Protein AF-A0A1F6CTU5-F1 (afdb_monomer_lite)

Organism: Handelsmanbacteria sp. (strain RIFCSPLOWO2_12_FULL_64_10) (NCBI:txid1817868)

Foldseek 3Di:
DAFAFKDWDWDQDPVRFTWIKIWTADPVGDIDIDTDGDGPCNVVVRVVCVVLTVLRGGDDVVVVVVSVVVVVVD

Structure (mmCIF, N/CA/C/O backbone):
data_AF-A0A1F6CTU5-F1
#
_entry.id   AF-A0A1F6CTU5-F1
#
loop_
_atom_site.group_PDB
_atom_site.id
_atom_site.type_symbol
_atom_site.label_atom_id
_atom_site.label_alt_id
_atom_site.label_comp_id
_atom_site.label_asym_id
_atom_site.label_entity_id
_atom_site.label_seq_id
_atom_site.pdbx_PDB_ins_code
_atom_site.Cartn_x
_atom_site.Cartn_y
_atom_site.Cartn_z
_atom_site.occupancy
_atom_site.B_iso_or_equiv
_atom_site.auth_seq_id
_atom_site.auth_comp_id
_atom_site.auth_asym_id
_atom_site.auth_atom_id
_atom_site.pdbx_PDB_model_num
ATOM 1 N N . MET A 1 1 ? -8.347 0.107 14.611 1.00 96.12 1 MET A N 1
ATOM 2 C CA . MET A 1 1 ? -7.523 0.571 13.486 1.00 96.12 1 MET A CA 1
ATOM 3 C C . MET A 1 1 ? -8.196 0.280 12.156 1.00 96.12 1 MET A C 1
ATOM 5 O O . MET A 1 1 ? -8.635 -0.843 11.939 1.00 96.12 1 MET A O 1
ATOM 9 N N . ARG A 1 2 ? -8.274 1.269 11.262 1.00 98.31 2 ARG A N 1
ATOM 10 C CA . ARG A 1 2 ? -8.718 1.082 9.870 1.00 98.31 2 ARG A CA 1
ATOM 11 C C . ARG A 1 2 ? -7.813 1.817 8.895 1.00 98.31 2 ARG A C 1
ATOM 13 O O . ARG A 1 2 ? -7.284 2.878 9.227 1.00 98.31 2 ARG A O 1
ATOM 20 N N . ILE A 1 3 ? -7.675 1.277 7.690 1.00 98.75 3 ILE A N 1
ATOM 21 C CA . ILE A 1 3 ? -6.942 1.925 6.600 1.00 98.75 3 ILE A CA 1
ATOM 22 C C . ILE A 1 3 ? -7.719 3.166 6.143 1.00 98.75 3 ILE A C 1
ATOM 24 O O . ILE A 1 3 ? -8.900 3.080 5.809 1.00 98.75 3 ILE A O 1
ATOM 28 N N . THR A 1 4 ? -7.065 4.322 6.128 1.00 98.75 4 THR A N 1
ATOM 29 C CA . THR A 1 4 ? -7.646 5.603 5.695 1.00 98.75 4 THR A CA 1
ATOM 30 C C . THR A 1 4 ? -7.159 6.027 4.323 1.00 98.75 4 THR A C 1
ATOM 32 O O . THR A 1 4 ? -7.899 6.690 3.601 1.00 98.75 4 THR A O 1
ATOM 35 N N . ASP A 1 5 ? -5.939 5.639 3.956 1.00 98.50 5 ASP A N 1
ATOM 36 C CA . ASP A 1 5 ? -5.353 5.996 2.676 1.00 98.50 5 ASP A CA 1
ATOM 37 C C . ASP A 1 5 ? -4.243 5.017 2.271 1.00 98.50 5 ASP A C 1
ATOM 39 O O . ASP A 1 5 ? -3.603 4.385 3.116 1.00 98.50 5 ASP A O 1
ATOM 43 N N . VAL A 1 6 ? -3.997 4.924 0.967 1.00 98.25 6 VAL A N 1
ATOM 44 C CA . VAL A 1 6 ? -2.837 4.235 0.395 1.00 98.25 6 VAL A CA 1
ATOM 45 C C . VAL A 1 6 ? -2.172 5.197 -0.573 1.00 98.25 6 VAL A C 1
ATOM 47 O O . VAL A 1 6 ? -2.833 5.727 -1.470 1.00 98.25 6 VAL A O 1
ATOM 50 N N . THR A 1 7 ? -0.877 5.436 -0.375 1.00 97.50 7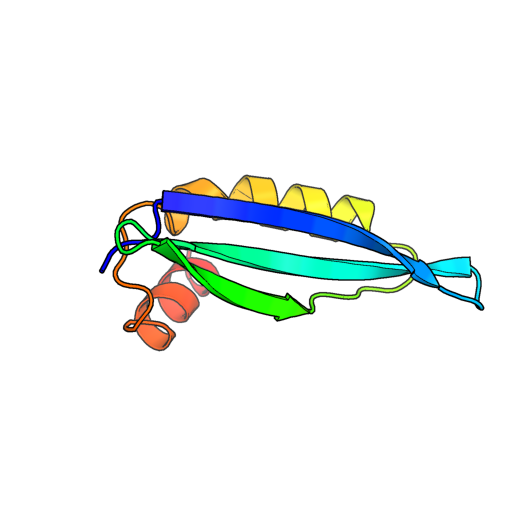 THR A N 1
ATOM 51 C CA . THR A 1 7 ? -0.081 6.334 -1.215 1.00 97.50 7 THR A CA 1
ATOM 52 C C . THR A 1 7 ? 1.153 5.635 -1.761 1.00 97.50 7 THR A C 1
ATOM 54 O O . THR A 1 7 ? 1.635 4.634 -1.223 1.00 97.50 7 THR A O 1
ATOM 57 N N . LEU A 1 8 ? 1.669 6.184 -2.855 1.00 96.69 8 LEU A N 1
ATOM 58 C CA . LEU A 1 8 ? 2.849 5.687 -3.539 1.00 96.69 8 LEU A CA 1
ATOM 59 C C . LEU A 1 8 ? 3.932 6.748 -3.619 1.00 96.69 8 LEU A C 1
ATOM 61 O O . LEU A 1 8 ? 3.674 7.921 -3.886 1.00 96.69 8 LEU A O 1
ATOM 65 N N . GLN A 1 9 ? 5.171 6.300 -3.469 1.00 96.00 9 GLN A N 1
ATOM 66 C CA . GLN A 1 9 ? 6.352 7.107 -3.709 1.00 96.00 9 GLN A CA 1
ATOM 67 C C . GLN A 1 9 ? 7.264 6.380 -4.696 1.00 96.00 9 GLN A C 1
ATOM 69 O O . GLN A 1 9 ? 7.787 5.305 -4.404 1.00 96.00 9 GLN A O 1
ATOM 74 N N . LEU A 1 10 ? 7.469 6.993 -5.864 1.00 95.50 10 LEU A N 1
ATOM 75 C CA . LEU A 1 10 ? 8.431 6.524 -6.857 1.00 95.50 10 LEU A CA 1
ATOM 76 C C . LEU A 1 10 ? 9.779 7.202 -6.613 1.00 95.50 10 LEU A C 1
ATOM 78 O O . LEU A 1 10 ? 9.901 8.419 -6.755 1.00 95.50 10 LEU A O 1
ATOM 82 N N . ILE A 1 11 ? 10.788 6.416 -6.255 1.00 95.19 11 ILE A N 1
ATOM 83 C CA . ILE A 1 11 ? 12.126 6.905 -5.910 1.00 95.19 11 ILE A CA 1
ATOM 84 C C . ILE A 1 11 ? 13.091 6.501 -7.016 1.00 95.19 11 ILE A C 1
ATOM 86 O O . ILE A 1 11 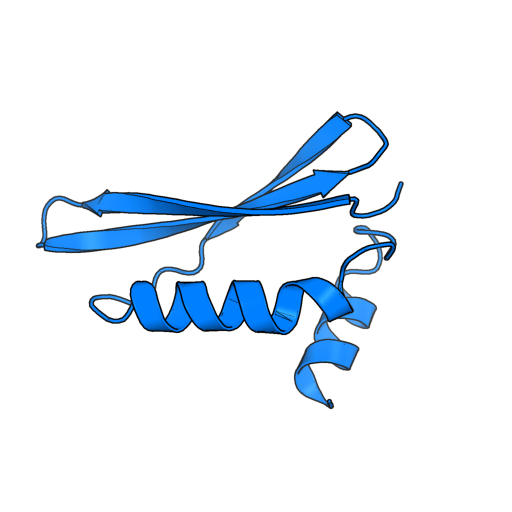? 13.202 5.324 -7.341 1.00 95.19 11 ILE A O 1
ATOM 90 N N . GLN A 1 12 ? 13.787 7.469 -7.607 1.00 94.38 12 GLN A N 1
ATOM 91 C CA . GLN A 1 12 ? 14.784 7.193 -8.640 1.00 94.38 12 GLN A CA 1
ATOM 92 C C . GLN A 1 12 ? 15.916 6.321 -8.080 1.00 94.38 12 GLN A C 1
ATOM 94 O O . GLN A 1 12 ? 16.499 6.673 -7.055 1.00 94.38 12 GLN A O 1
ATOM 99 N N . SER A 1 13 ? 16.245 5.220 -8.763 1.00 92.44 13 SER A N 1
ATOM 100 C CA . SER A 1 13 ? 17.428 4.411 -8.453 1.00 92.44 13 SER A CA 1
ATOM 101 C C . SER A 1 13 ? 18.590 4.725 -9.406 1.00 92.44 13 SER A C 1
ATOM 103 O O . SER A 1 13 ? 18.429 5.416 -10.416 1.00 92.44 13 SER A O 1
ATOM 105 N N . ASP A 1 14 ? 19.763 4.179 -9.092 1.00 90.00 14 ASP A N 1
ATOM 106 C CA . ASP A 1 14 ? 21.022 4.320 -9.835 1.00 90.00 14 ASP A CA 1
ATOM 107 C C . ASP A 1 14 ? 21.020 3.658 -11.226 1.00 90.00 14 ASP A C 1
ATOM 109 O O . ASP A 1 14 ? 21.615 4.180 -12.164 1.00 90.00 14 ASP A O 1
ATOM 113 N N . CYS A 1 15 ? 20.315 2.539 -11.393 1.00 87.31 15 CYS A N 1
ATOM 114 C CA . CYS A 1 15 ? 20.246 1.780 -12.647 1.00 87.31 15 CYS A CA 1
ATOM 115 C C . CYS A 1 15 ? 19.080 2.161 -13.583 1.00 87.31 15 CYS A C 1
ATOM 117 O O . CYS A 1 15 ? 18.687 1.375 -14.442 1.00 87.31 15 CYS A O 1
ATOM 119 N N . GLY A 1 16 ? 18.503 3.358 -13.429 1.00 88.38 16 GLY A N 1
ATOM 120 C CA . GLY A 1 16 ? 17.469 3.875 -14.339 1.00 88.38 16 GLY A CA 1
ATOM 121 C C . GLY A 1 16 ? 16.059 3.298 -14.142 1.00 88.38 16 GLY A C 1
ATOM 122 O O . GLY A 1 16 ? 15.146 3.677 -14.873 1.00 88.38 16 GLY A O 1
ATOM 123 N N . ARG A 1 17 ? 15.854 2.429 -13.146 1.00 91.81 17 ARG A N 1
ATOM 124 C CA . ARG A 1 17 ? 14.524 2.055 -12.631 1.00 91.81 17 ARG A CA 1
ATOM 125 C C . ARG A 1 17 ? 14.102 2.994 -11.496 1.00 91.81 17 ARG A C 1
ATOM 127 O O . ARG A 1 17 ? 14.886 3.834 -11.043 1.00 91.81 17 ARG A O 1
ATOM 134 N N . LYS A 1 18 ? 12.875 2.838 -11.004 1.00 95.19 18 LYS A N 1
ATOM 135 C CA . LYS A 1 18 ? 12.424 3.479 -9.762 1.00 95.19 18 LYS A CA 1
ATOM 136 C C . LYS A 1 18 ? 12.031 2.429 -8.728 1.00 95.19 18 LYS A C 1
ATOM 138 O O . LYS A 1 18 ? 11.420 1.417 -9.057 1.00 95.19 18 LYS A O 1
ATOM 143 N N . TRP A 1 19 ? 12.365 2.672 -7.468 1.00 95.25 19 TRP A N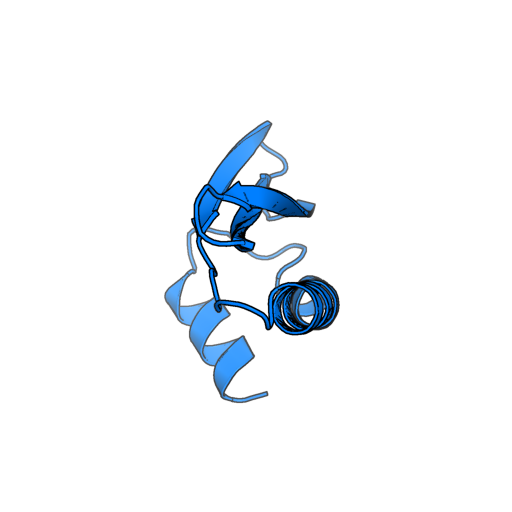 1
ATOM 144 C CA . TRP A 1 19 ? 11.777 1.928 -6.358 1.00 95.25 19 TRP A CA 1
ATOM 145 C C . TRP A 1 19 ? 10.354 2.417 -6.130 1.00 95.25 19 TRP A C 1
ATOM 147 O O . TRP A 1 19 ? 10.093 3.621 -6.156 1.00 95.25 19 TRP A O 1
ATOM 157 N N . THR A 1 20 ? 9.434 1.477 -5.940 1.00 96.12 20 THR A N 1
ATOM 158 C CA . THR A 1 20 ? 8.003 1.764 -5.791 1.00 96.12 20 THR A CA 1
ATOM 159 C C . THR A 1 20 ? 7.603 1.495 -4.348 1.00 96.12 20 THR A C 1
ATOM 161 O O . THR A 1 20 ? 7.321 0.358 -3.980 1.00 96.12 20 THR A O 1
ATOM 164 N N . HIS A 1 21 ? 7.640 2.529 -3.510 1.00 97.12 21 HIS A N 1
ATOM 165 C CA . HIS A 1 21 ? 7.282 2.414 -2.097 1.00 97.12 21 HIS A CA 1
ATOM 166 C C . HIS A 1 21 ? 5.787 2.647 -1.912 1.00 97.12 21 HIS A C 1
ATOM 168 O O . HIS A 1 21 ? 5.271 3.687 -2.321 1.00 97.12 21 HIS A O 1
ATOM 174 N N . VAL A 1 22 ? 5.121 1.708 -1.249 1.00 97.88 22 VAL A N 1
ATOM 175 C CA . VAL A 1 22 ? 3.713 1.792 -0.856 1.00 97.88 22 VAL A CA 1
ATOM 176 C C . VAL A 1 22 ? 3.646 2.220 0.604 1.00 97.88 22 VAL A C 1
ATOM 178 O O . VAL A 1 22 ? 4.398 1.720 1.443 1.00 97.88 22 VAL A O 1
ATOM 181 N N . ARG A 1 23 ? 2.743 3.141 0.926 1.00 98.19 23 ARG A N 1
ATOM 182 C CA . ARG A 1 23 ? 2.449 3.551 2.299 1.00 98.19 23 ARG A CA 1
ATOM 183 C C . ARG A 1 23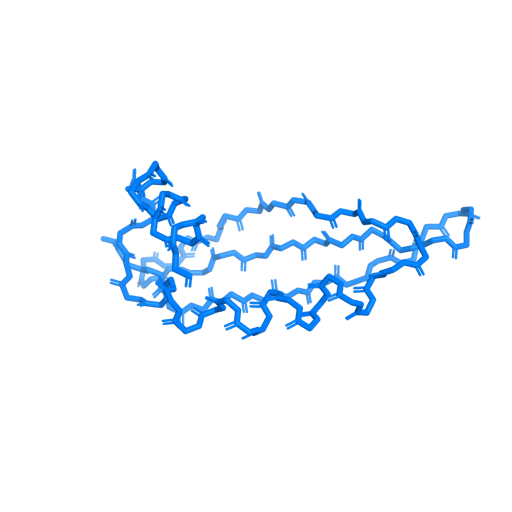 ? 0.973 3.336 2.583 1.00 98.19 23 ARG A C 1
ATOM 185 O O . ARG A 1 23 ? 0.134 3.788 1.811 1.00 98.19 23 ARG A O 1
ATOM 192 N N . VAL A 1 24 ? 0.673 2.665 3.689 1.00 98.44 24 VAL A N 1
ATOM 193 C CA . VAL A 1 24 ? -0.697 2.405 4.149 1.00 98.44 24 VAL A CA 1
ATOM 194 C C . VAL A 1 24 ? -0.933 3.214 5.412 1.00 98.44 24 VAL A C 1
ATOM 196 O O . VAL A 1 24 ? -0.279 2.975 6.425 1.00 98.44 24 VAL A O 1
ATOM 199 N N . HIS A 1 25 ? -1.838 4.182 5.343 1.00 98.62 25 HIS A N 1
ATOM 200 C CA . HIS A 1 25 ? -2.158 5.089 6.439 1.00 98.62 25 HIS A CA 1
ATOM 201 C C . HIS A 1 25 ? -3.386 4.597 7.200 1.00 98.62 25 HIS A C 1
ATOM 203 O O . HIS A 1 25 ? -4.296 4.012 6.611 1.00 98.62 25 HIS A O 1
ATOM 209 N N . THR A 1 26 ? -3.413 4.843 8.507 1.00 98.75 26 THR A N 1
ATOM 210 C CA . THR A 1 26 ? -4.507 4.420 9.388 1.00 98.75 26 THR A CA 1
ATOM 211 C C . THR A 1 26 ? -5.142 5.598 10.117 1.00 98.75 26 THR A C 1
ATOM 213 O O . THR A 1 26 ? -4.578 6.693 10.177 1.00 98.75 26 THR A O 1
ATOM 216 N N . ASP A 1 27 ? -6.319 5.376 10.694 1.00 98.62 27 ASP A N 1
ATOM 217 C CA . ASP A 1 27 ? -7.013 6.365 11.526 1.00 98.62 27 ASP A CA 1
ATOM 218 C C . ASP A 1 27 ? -6.373 6.594 12.903 1.00 98.62 27 ASP A C 1
ATOM 220 O O . ASP A 1 27 ? -6.667 7.594 13.552 1.00 98.62 27 ASP A O 1
ATOM 224 N N . GLU A 1 28 ? -5.461 5.720 13.320 1.00 98.50 28 GLU A N 1
ATOM 225 C CA . GLU A 1 28 ? -4.679 5.855 14.555 1.00 98.50 28 GLU A CA 1
ATOM 226 C C . GLU A 1 28 ? -3.351 6.608 14.335 1.00 98.50 28 GLU A C 1
ATOM 228 O O . GLU A 1 28 ? -2.538 6.737 15.247 1.00 98.50 28 GLU A O 1
ATOM 233 N N . GLY A 1 29 ? -3.108 7.120 13.121 1.00 98.00 29 GLY A N 1
ATOM 234 C CA . GLY A 1 29 ? -1.888 7.858 12.772 1.00 98.00 29 GLY A CA 1
ATOM 235 C C . GLY A 1 29 ? -0.673 6.973 12.469 1.00 98.00 29 GLY A C 1
ATOM 236 O O . GLY A 1 29 ? 0.408 7.491 12.183 1.00 98.00 29 GLY A O 1
ATOM 237 N N . LEU A 1 30 ? -0.831 5.646 12.481 1.00 98.44 30 LEU A N 1
ATOM 238 C CA . LEU A 1 30 ? 0.211 4.703 12.073 1.00 98.44 30 LEU A CA 1
ATOM 239 C C . LEU A 1 30 ? 0.298 4.619 10.545 1.00 98.44 30 LEU A C 1
ATOM 241 O O . LEU A 1 30 ? -0.719 4.682 9.849 1.00 98.44 30 LEU A O 1
ATOM 245 N N . THR A 1 31 ? 1.519 4.453 10.031 1.00 98.50 31 THR A N 1
ATOM 246 C CA . THR A 1 31 ? 1.786 4.226 8.605 1.00 98.50 31 THR A CA 1
ATOM 247 C C . THR A 1 31 ? 2.630 2.969 8.418 1.00 98.50 31 THR A C 1
ATOM 249 O O . THR A 1 31 ? 3.763 2.910 8.894 1.00 98.50 31 THR A O 1
ATOM 252 N N . GLY A 1 32 ? 2.088 1.981 7.706 1.00 97.75 32 GLY A N 1
ATOM 253 C CA . GLY A 1 32 ? 2.831 0.811 7.239 1.00 97.75 32 GLY A CA 1
ATOM 254 C C . GLY A 1 32 ? 3.586 1.121 5.946 1.00 97.75 32 GLY A C 1
ATOM 255 O O . GLY A 1 32 ? 3.094 1.880 5.112 1.00 97.75 32 GLY A O 1
ATOM 256 N N . ILE A 1 33 ? 4.774 0.539 5.775 1.00 97.62 33 ILE A N 1
ATOM 257 C CA . ILE A 1 33 ? 5.615 0.713 4.583 1.00 97.62 33 ILE A CA 1
ATOM 258 C C . ILE A 1 33 ? 5.744 -0.636 3.874 1.00 97.62 33 ILE A C 1
ATOM 260 O O . ILE A 1 33 ? 6.030 -1.645 4.515 1.00 97.62 33 ILE A O 1
ATOM 264 N N . GLY A 1 34 ? 5.562 -0.634 2.555 1.00 96.56 34 GLY A N 1
ATOM 265 C CA . GLY A 1 34 ? 5.782 -1.778 1.675 1.00 96.56 34 GLY A CA 1
ATOM 266 C C . GLY A 1 34 ? 6.550 -1.383 0.415 1.00 96.56 34 GLY A C 1
ATOM 267 O O . GLY A 1 34 ? 6.712 -0.201 0.106 1.00 96.56 34 GLY A O 1
ATOM 268 N N . GLU A 1 35 ? 7.019 -2.378 -0.329 1.00 96.19 35 GLU A N 1
ATOM 269 C CA . GLU A 1 35 ? 7.777 -2.192 -1.565 1.00 96.19 35 GLU A CA 1
ATOM 270 C C . GLU A 1 35 ? 7.177 -3.068 -2.668 1.00 96.19 35 GLU A C 1
ATOM 272 O O . GLU A 1 35 ? 6.900 -4.245 -2.451 1.00 96.19 35 GLU A O 1
ATOM 277 N N . ALA A 1 36 ? 6.932 -2.473 -3.834 1.00 95.62 36 ALA A N 1
ATOM 278 C CA . ALA A 1 36 ? 6.289 -3.114 -4.979 1.00 95.62 36 ALA A CA 1
ATOM 279 C C . ALA A 1 36 ? 7.088 -2.868 -6.269 1.00 95.62 36 ALA A C 1
ATOM 281 O O . ALA A 1 36 ? 6.517 -2.615 -7.331 1.00 95.62 36 ALA A O 1
ATOM 282 N N . THR A 1 37 ? 8.423 -2.852 -6.195 1.00 94.94 37 THR 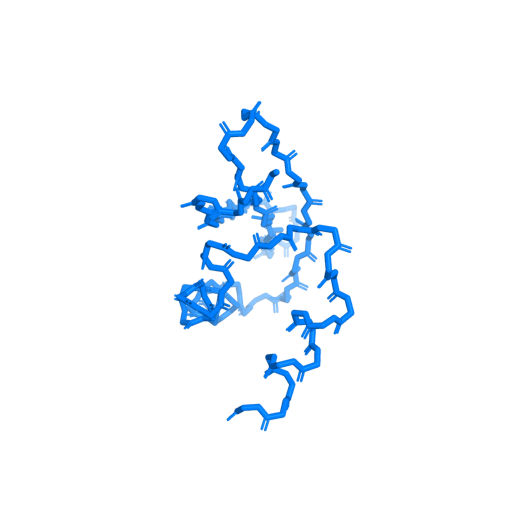A N 1
ATOM 283 C CA . THR A 1 37 ? 9.238 -2.491 -7.356 1.00 94.94 37 THR A CA 1
ATOM 284 C C . THR A 1 37 ? 9.077 -3.508 -8.473 1.00 94.94 37 THR A C 1
ATOM 286 O O . THR A 1 37 ? 9.471 -4.666 -8.351 1.00 94.94 37 THR A O 1
ATOM 289 N N . TYR A 1 38 ? 8.601 -3.025 -9.618 1.00 95.12 38 TYR A N 1
ATOM 290 C CA . TYR A 1 38 ? 8.655 -3.758 -10.870 1.00 95.12 38 TYR A CA 1
ATOM 291 C C . TYR A 1 38 ? 9.417 -2.931 -11.899 1.00 95.12 38 TYR A C 1
ATOM 293 O O . TYR A 1 38 ? 8.897 -1.958 -12.445 1.00 95.12 38 TYR A O 1
ATOM 301 N N . SER A 1 39 ? 10.685 -3.291 -12.108 1.00 94.12 39 SER A N 1
ATOM 302 C CA . SER A 1 39 ? 11.638 -2.495 -12.886 1.00 94.12 39 SER A CA 1
ATOM 303 C C . SER A 1 39 ? 11.089 -2.115 -14.262 1.00 94.12 39 SER A C 1
ATOM 305 O O . SER A 1 39 ? 10.656 -2.983 -15.025 1.00 94.12 39 SER A O 1
ATOM 307 N N . HIS A 1 40 ? 11.141 -0.817 -14.573 1.00 93.50 40 HIS A N 1
ATOM 308 C CA . HIS A 1 40 ? 10.665 -0.202 -15.820 1.00 93.50 40 HIS A CA 1
ATOM 309 C C . HIS A 1 40 ? 9.151 -0.307 -16.068 1.00 93.50 40 HIS A C 1
ATOM 311 O O . HIS A 1 40 ? 8.677 -0.031 -17.172 1.00 93.50 40 HIS A O 1
ATOM 317 N N . LYS A 1 41 ? 8.381 -0.723 -15.059 1.00 95.56 41 LYS A N 1
ATOM 318 C CA . LYS A 1 41 ? 6.915 -0.835 -15.087 1.00 95.56 41 LYS A CA 1
ATOM 319 C C . LYS A 1 41 ? 6.283 -0.119 -13.896 1.00 95.56 41 LYS A C 1
ATOM 321 O O . LYS A 1 41 ? 5.170 -0.433 -13.482 1.00 95.56 41 LYS A O 1
ATOM 326 N N . GLU A 1 42 ? 6.984 0.861 -13.344 1.00 94.44 42 GLU A N 1
ATOM 327 C CA . GLU A 1 42 ? 6.614 1.516 -12.092 1.00 94.44 42 GLU A CA 1
ATOM 328 C C . GLU A 1 42 ? 5.307 2.299 -12.224 1.00 94.44 42 GLU A C 1
ATOM 330 O O . GLU A 1 42 ? 4.514 2.336 -11.290 1.00 94.44 42 GLU A O 1
ATOM 335 N N . THR A 1 43 ? 5.026 2.862 -13.402 1.00 92.94 43 THR A N 1
ATOM 336 C CA . THR A 1 43 ? 3.740 3.515 -13.687 1.00 92.94 43 THR A CA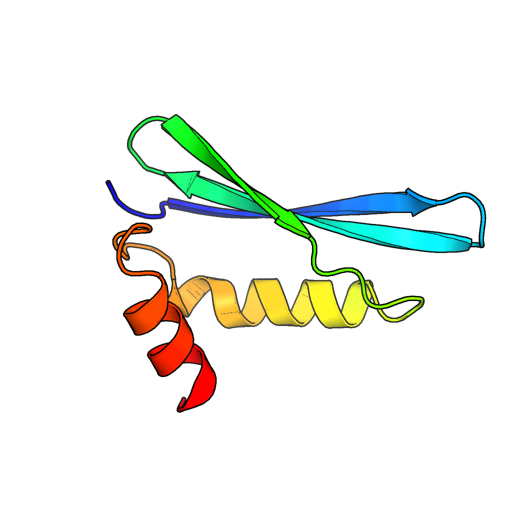 1
ATOM 337 C C . THR A 1 43 ? 2.584 2.519 -13.755 1.00 92.94 43 THR A C 1
ATOM 339 O O . THR A 1 43 ? 1.496 2.835 -13.290 1.00 92.94 43 THR A O 1
ATOM 342 N N . VAL A 1 44 ? 2.817 1.306 -14.269 1.00 96.81 44 VAL A N 1
ATOM 343 C CA . VAL A 1 44 ? 1.807 0.233 -14.308 1.00 96.81 44 VAL A CA 1
ATOM 344 C C . VAL A 1 44 ? 1.477 -0.228 -12.893 1.00 96.81 44 VAL A C 1
ATOM 346 O O . VAL A 1 44 ? 0.304 -0.319 -12.539 1.00 96.81 44 VAL A O 1
ATOM 349 N N . VAL A 1 45 ? 2.501 -0.461 -12.065 1.00 95.81 45 VAL A N 1
ATOM 350 C CA . VAL A 1 45 ? 2.301 -0.784 -10.646 1.00 95.81 45 VAL A CA 1
ATOM 351 C C . VAL A 1 45 ? 1.585 0.359 -9.934 1.00 95.81 45 VAL A C 1
ATOM 353 O O . VAL A 1 45 ? 0.668 0.106 -9.157 1.00 95.81 45 VAL A O 1
ATOM 356 N N . ALA A 1 46 ? 1.942 1.613 -10.230 1.00 95.56 46 ALA A N 1
ATOM 357 C CA . ALA A 1 46 ? 1.283 2.755 -9.617 1.00 95.56 46 ALA A CA 1
ATOM 358 C C . ALA A 1 46 ? -0.215 2.811 -9.936 1.00 95.56 46 ALA A C 1
ATOM 360 O O . ALA A 1 46 ? -1.036 2.952 -9.033 1.00 95.56 46 ALA A O 1
ATOM 361 N N . SER A 1 47 ? -0.578 2.614 -11.205 1.00 96.75 47 SER A N 1
ATOM 362 C CA . SER A 1 47 ? -1.979 2.522 -11.618 1.00 96.75 47 SER A CA 1
ATOM 363 C C . SER A 1 47 ? -2.705 1.335 -10.982 1.00 96.75 47 SER A C 1
ATOM 365 O O . SER A 1 47 ? -3.866 1.476 -10.609 1.00 96.75 47 SER A O 1
ATOM 367 N N . MET A 1 48 ? -2.038 0.188 -10.819 1.00 96.06 48 MET A N 1
ATOM 368 C CA . MET A 1 48 ? -2.617 -0.977 -10.144 1.00 96.06 48 MET A CA 1
ATOM 369 C C . MET A 1 48 ? -2.951 -0.669 -8.680 1.00 96.06 48 MET A C 1
ATOM 371 O O . MET A 1 48 ? -4.048 -0.977 -8.231 1.00 96.06 48 MET A O 1
ATOM 375 N N . VAL A 1 49 ? -2.041 -0.036 -7.935 1.00 96.06 49 VAL A N 1
ATOM 376 C CA . VAL A 1 49 ? -2.287 0.314 -6.526 1.00 96.06 49 VAL A CA 1
ATOM 377 C C . VAL A 1 49 ? -3.448 1.297 -6.395 1.00 96.06 49 VAL A C 1
ATOM 379 O O . VAL A 1 49 ? -4.310 1.085 -5.548 1.00 96.06 49 VAL A O 1
ATOM 382 N N . GLU A 1 50 ? -3.523 2.325 -7.246 1.00 96.19 50 GLU A N 1
ATOM 383 C CA . GLU A 1 50 ? -4.664 3.254 -7.241 1.00 96.19 50 GLU A CA 1
ATOM 384 C C . GLU A 1 50 ? -5.987 2.551 -7.577 1.00 96.19 50 GLU A C 1
ATOM 386 O O . GLU A 1 50 ? -7.016 2.857 -6.979 1.00 96.19 50 GLU A O 1
ATOM 391 N N . ALA A 1 51 ? -5.968 1.567 -8.482 1.00 96.31 51 ALA A N 1
ATOM 392 C CA . ALA A 1 51 ? -7.150 0.774 -8.814 1.00 96.31 51 ALA A CA 1
ATOM 393 C C . ALA A 1 51 ? -7.589 -0.156 -7.667 1.00 96.31 51 ALA A C 1
ATOM 395 O O . ALA A 1 51 ? -8.785 -0.325 -7.449 1.00 96.31 51 ALA A O 1
ATOM 396 N N . LEU A 1 52 ? -6.643 -0.735 -6.918 1.00 95.94 52 LEU A N 1
ATOM 397 C CA . LEU A 1 52 ? -6.931 -1.638 -5.794 1.00 95.94 52 LEU A CA 1
ATOM 398 C C . LEU A 1 52 ? -7.245 -0.892 -4.489 1.00 95.94 52 LEU A C 1
ATOM 400 O O . LEU A 1 52 ? -7.899 -1.443 -3.605 1.00 95.94 52 LEU A O 1
ATOM 404 N N . LYS A 1 53 ? -6.817 0.367 -4.356 1.00 97.06 53 LYS A N 1
ATOM 405 C CA . LYS A 1 53 ? -7.004 1.191 -3.155 1.00 97.06 53 LYS A CA 1
ATOM 406 C C . LYS A 1 53 ? -8.444 1.186 -2.613 1.00 97.06 53 LYS A C 1
ATOM 408 O O . LYS A 1 53 ? -8.593 0.948 -1.414 1.00 97.06 53 LYS A O 1
ATOM 413 N N . PRO A 1 54 ? -9.512 1.365 -3.418 1.00 97.00 54 PRO A N 1
ATOM 414 C CA . PRO A 1 54 ? -10.888 1.339 -2.913 1.00 97.00 54 PRO A CA 1
ATOM 415 C C . PRO A 1 54 ? -11.286 0.036 -2.206 1.00 97.00 54 PRO A C 1
ATOM 417 O O . PRO A 1 54 ? -12.165 0.064 -1.351 1.00 97.00 54 PRO A O 1
ATOM 420 N N . HIS A 1 55 ? -10.634 -1.088 -2.521 1.00 96.19 55 HIS A N 1
ATOM 421 C CA . HIS A 1 55 ? -10.920 -2.391 -1.912 1.00 96.19 55 HIS A CA 1
ATOM 422 C C . HIS A 1 55 ? -10.328 -2.544 -0.502 1.00 96.19 55 HIS A C 1
ATOM 424 O O . HIS A 1 55 ? -10.755 -3.424 0.249 1.00 96.19 55 HIS A O 1
ATOM 430 N N . VAL A 1 56 ? -9.360 -1.697 -0.126 1.00 97.44 56 VAL A N 1
ATOM 431 C CA . VAL A 1 56 ? -8.678 -1.771 1.177 1.00 97.44 56 VAL A CA 1
ATOM 432 C C . VAL A 1 56 ? -9.042 -0.632 2.128 1.00 97.44 56 VAL A C 1
ATOM 434 O O . VAL A 1 56 ? -8.878 -0.784 3.338 1.00 97.44 56 VAL A O 1
ATOM 437 N N . ILE A 1 57 ? -9.566 0.496 1.630 1.00 98.38 57 ILE A N 1
ATOM 438 C CA . ILE A 1 57 ? -10.021 1.600 2.491 1.00 98.38 57 ILE A CA 1
ATOM 439 C C . ILE A 1 57 ? -11.092 1.106 3.476 1.00 98.38 57 ILE A C 1
ATOM 441 O O . ILE A 1 57 ? -12.046 0.427 3.108 1.00 98.38 57 ILE A O 1
ATOM 445 N N . GLY A 1 58 ? -10.938 1.467 4.750 1.00 98.38 58 GLY A N 1
ATOM 446 C CA . GLY A 1 58 ? -11.851 1.109 5.836 1.00 98.38 58 GLY A CA 1
ATOM 447 C C . GLY A 1 58 ? -11.641 -0.286 6.430 1.00 98.38 58 GLY A C 1
ATOM 448 O O . GLY A 1 58 ? -12.250 -0.586 7.457 1.00 98.38 58 GLY A O 1
ATOM 449 N N . ARG A 1 59 ? -10.777 -1.122 5.841 1.00 98.31 59 ARG A N 1
ATOM 450 C CA . ARG A 1 59 ? -10.444 -2.455 6.366 1.00 98.31 59 ARG A CA 1
ATOM 451 C C . ARG A 1 59 ? -9.510 -2.368 7.571 1.00 98.31 59 ARG A C 1
ATOM 453 O O . ARG A 1 59 ? -8.743 -1.412 7.696 1.00 98.31 59 ARG A O 1
ATOM 460 N N . ASP A 1 60 ? -9.564 -3.380 8.436 1.00 98.19 60 ASP A N 1
ATOM 461 C CA . ASP A 1 60 ? -8.578 -3.565 9.503 1.00 98.19 60 ASP A CA 1
ATOM 462 C C . ASP A 1 60 ? -7.242 -4.005 8.876 1.00 98.19 60 ASP A C 1
ATOM 464 O O . ASP A 1 60 ? -7.192 -5.074 8.265 1.00 98.19 60 ASP A O 1
ATOM 468 N N . PRO A 1 61 ? -6.156 -3.219 8.992 1.00 97.81 61 PRO A N 1
ATOM 469 C CA . PRO A 1 61 ? -4.865 -3.585 8.410 1.00 97.81 61 PRO A CA 1
ATOM 470 C C . PRO A 1 61 ? -4.234 -4.845 9.026 1.00 97.81 61 PRO A C 1
ATOM 472 O O . PRO A 1 61 ? -3.285 -5.374 8.448 1.00 97.81 61 PRO A O 1
ATOM 475 N N . LEU A 1 62 ? -4.718 -5.329 10.177 1.00 97.56 62 LEU A N 1
ATOM 476 C CA . LEU A 1 62 ? -4.255 -6.584 10.778 1.00 97.56 62 LEU A CA 1
ATOM 477 C C . LEU A 1 62 ? -4.901 -7.828 10.140 1.00 97.56 62 LEU A C 1
ATOM 479 O O . LEU A 1 62 ? -4.378 -8.929 10.306 1.00 97.56 62 LEU A O 1
ATOM 483 N N . ASP A 1 63 ? -5.965 -7.666 9.346 1.00 97.75 63 ASP A N 1
ATOM 484 C CA . ASP A 1 63 ? -6.577 -8.720 8.520 1.00 97.75 63 ASP A CA 1
ATOM 485 C C . ASP A 1 63 ? -5.866 -8.853 7.156 1.00 97.75 63 ASP A C 1
ATOM 487 O O . ASP A 1 63 ? -6.476 -8.823 6.086 1.00 97.75 63 ASP A O 1
ATOM 491 N N . ALA A 1 64 ? -4.533 -8.950 7.172 1.00 96.00 64 ALA A N 1
ATOM 492 C CA . ALA A 1 64 ? -3.729 -8.934 5.948 1.00 96.00 64 ALA A CA 1
ATOM 493 C C . ALA A 1 64 ? -4.050 -10.112 5.003 1.00 96.00 64 ALA A C 1
ATOM 495 O O . ALA A 1 64 ? -4.119 -9.925 3.789 1.00 96.00 64 ALA A O 1
ATOM 496 N N . GLU A 1 65 ? -4.288 -11.307 5.552 1.00 97.31 65 GLU A N 1
ATOM 497 C CA . GLU A 1 65 ? -4.665 -12.508 4.789 1.00 97.31 65 GLU A CA 1
ATOM 498 C C . GLU A 1 65 ? -6.051 -12.350 4.142 1.00 97.31 65 GLU A C 1
ATOM 500 O O . GLU A 1 65 ? -6.226 -12.676 2.967 1.00 97.31 65 GLU A O 1
ATOM 505 N N . GLY A 1 66 ? -7.033 -11.820 4.884 1.00 97.56 66 GLY A N 1
ATOM 506 C CA . GLY A 1 66 ? -8.378 -11.569 4.370 1.00 97.56 66 GLY A CA 1
ATOM 507 C C . GLY A 1 66 ? -8.370 -10.538 3.247 1.00 97.56 66 GLY A C 1
ATOM 508 O O . GLY A 1 66 ? -8.937 -10.781 2.183 1.00 97.56 66 GLY A O 1
ATOM 509 N N . ILE A 1 67 ? -7.644 -9.431 3.438 1.00 97.06 67 ILE A N 1
ATOM 510 C CA . ILE A 1 67 ? -7.439 -8.416 2.397 1.00 97.06 67 ILE A CA 1
ATOM 511 C C . ILE A 1 67 ? -6.775 -9.035 1.160 1.00 97.06 67 ILE A C 1
ATOM 513 O O . ILE A 1 67 ? -7.261 -8.841 0.049 1.00 97.06 67 ILE A O 1
ATOM 517 N N . TYR A 1 68 ? -5.688 -9.794 1.330 1.00 96.12 68 TYR A N 1
ATOM 518 C CA . TYR A 1 68 ? -4.995 -10.434 0.210 1.00 96.12 68 TYR A CA 1
ATOM 519 C C . TYR A 1 68 ? -5.918 -11.369 -0.576 1.00 96.12 68 TYR A C 1
ATOM 521 O O . TYR A 1 68 ? -5.976 -11.298 -1.804 1.00 96.12 68 TYR A O 1
ATOM 529 N N . ARG A 1 69 ? -6.661 -12.226 0.131 1.00 96.56 69 ARG A N 1
ATOM 530 C CA . ARG A 1 69 ? -7.584 -13.172 -0.490 1.00 96.56 69 ARG A CA 1
ATOM 531 C C . ARG A 1 69 ? -8.667 -12.455 -1.284 1.00 96.56 69 ARG A C 1
ATOM 533 O O . ARG A 1 69 ? -8.941 -12.883 -2.401 1.00 96.56 69 ARG A O 1
ATOM 540 N N . ASP A 1 70 ? -9.239 -11.383 -0.739 1.00 95.19 70 ASP A N 1
ATOM 541 C CA . ASP A 1 70 ? -10.255 -10.591 -1.432 1.00 95.19 70 ASP A CA 1
ATOM 542 C C . ASP A 1 70 ? -9.697 -9.986 -2.724 1.00 95.19 70 ASP A C 1
ATOM 544 O O . ASP A 1 70 ? -10.326 -10.128 -3.765 1.00 95.19 70 ASP A O 1
ATOM 548 N N . LEU A 1 71 ? -8.494 -9.397 -2.682 1.00 94.75 71 LEU A N 1
ATOM 549 C CA . LEU A 1 71 ? -7.838 -8.818 -3.862 1.00 94.75 71 LEU A CA 1
ATOM 550 C C . LEU A 1 71 ? -7.451 -9.862 -4.921 1.00 94.75 71 LEU A C 1
ATOM 552 O O . LEU A 1 71 ? -7.326 -9.525 -6.095 1.00 94.75 71 LEU A O 1
ATOM 556 N N . TYR A 1 72 ? -7.194 -11.107 -4.517 1.00 93.19 72 TYR A N 1
ATOM 557 C CA . TYR A 1 72 ? -6.767 -12.171 -5.428 1.00 93.19 72 TYR A CA 1
ATOM 558 C C . TYR A 1 72 ? -7.933 -12.829 -6.175 1.00 93.19 72 TYR A C 1
ATOM 560 O O . TYR A 1 72 ? -7.768 -13.275 -7.310 1.00 93.19 72 TYR A O 1
ATOM 568 N N . VAL A 1 73 ? -9.092 -12.948 -5.523 1.00 87.00 73 VAL A N 1
ATOM 569 C CA . VAL A 1 73 ? -10.261 -13.661 -6.067 1.00 87.00 73 VAL A CA 1
ATOM 570 C C . VAL A 1 73 ? -11.281 -12.751 -6.757 1.00 87.00 73 VAL A C 1
ATOM 572 O O . VAL A 1 73 ? -12.169 -13.276 -7.430 1.00 87.00 73 VAL A O 1
ATOM 575 N N . SER A 1 74 ? -11.179 -11.430 -6.577 1.00 64.50 74 SER A N 1
ATOM 576 C CA . SER A 1 74 ? -12.041 -10.410 -7.198 1.00 64.50 74 SER A CA 1
ATOM 577 C C . SER A 1 74 ? -11.574 -10.002 -8.589 1.00 64.50 74 SER A C 1
ATOM 579 O O . SER A 1 74 ? -12.447 -9.852 -9.471 1.00 64.50 74 SER A O 1
#

pLDDT: mean 95.68, std 4.42, range [64.5, 98.75]

Radius of gyration: 13.02 Å; chains: 1; bounding box: 33×22×30 Å

InterPro domains:
  IPR013341 Mandelate racemase, N-terminal domain [PF02746] (20-68)
  IPR029017 Enolase-like, N-terminal [G3DSA:3.30.390.10] (1-74)
  IPR029017 Enolase-like, N-terminal [SSF54826] (1-72)

Secondary structure (DSSP, 8-state):
--EEEEEEEEEE-TTS-EEEEEEEEETTS-EEEEE---TT-HHHHHHHHHHHHHHHTTS-TT-HHHHHHHHHH-

Sequence (74 aa):
MRITDVTLQLIQSDCGRKWTHVRVHTDEGLTGIGEATYSHKETVVASMVEALKPHVIGRDPLDAEGIYRDLYVS